Protein AF-V3YXV6-F1 (afdb_monomer_lite)

Structure (mmCIF, N/CA/C/O backbone):
data_AF-V3YXV6-F1
#
_entry.id   AF-V3YXV6-F1
#
loop_
_atom_site.group_PDB
_atom_site.id
_atom_site.type_symbol
_atom_site.label_atom_id
_atom_site.label_alt_id
_atom_site.label_comp_id
_atom_site.label_asym_id
_atom_site.label_entity_id
_atom_site.label_seq_id
_atom_site.pdbx_PDB_ins_code
_atom_site.Cartn_x
_atom_site.Cartn_y
_atom_site.Cartn_z
_atom_site.occupancy
_atom_site.B_iso_or_equiv
_atom_site.auth_seq_id
_atom_site.auth_comp_id
_atom_site.auth_asym_id
_atom_site.auth_atom_id
_atom_site.pdbx_PDB_model_num
ATOM 1 N N . MET A 1 1 ? -21.033 51.326 -31.086 1.00 49.34 1 MET A N 1
ATOM 2 C CA . MET A 1 1 ? -19.831 51.562 -30.255 1.00 49.34 1 MET A CA 1
ATOM 3 C C . MET A 1 1 ? -20.104 51.016 -28.863 1.00 49.34 1 MET A C 1
ATOM 5 O O . MET A 1 1 ? -20.724 51.694 -28.056 1.00 49.34 1 MET A O 1
ATOM 9 N N . VAL A 1 2 ? -19.754 49.753 -28.616 1.00 46.66 2 VAL A N 1
ATOM 10 C CA . VAL A 1 2 ? -19.940 49.133 -27.296 1.00 46.66 2 VAL A CA 1
ATOM 11 C C . VAL A 1 2 ? -18.796 49.616 -26.408 1.00 46.66 2 VAL A C 1
ATOM 13 O O . VAL A 1 2 ? -17.631 49.522 -26.788 1.00 46.66 2 VAL A O 1
ATOM 16 N N . SER A 1 3 ? -19.141 50.235 -25.281 1.00 54.12 3 SER A N 1
ATOM 17 C CA . SER A 1 3 ? -18.202 50.916 -24.390 1.00 54.12 3 SER A CA 1
ATOM 18 C C . SER A 1 3 ? -17.134 49.945 -23.871 1.00 54.12 3 SER A C 1
ATOM 20 O O . SER A 1 3 ? -17.463 48.957 -23.218 1.00 54.12 3 SER A O 1
ATOM 22 N N . SER A 1 4 ? -15.858 50.248 -24.144 1.00 61.12 4 SER A N 1
ATOM 23 C CA . SER A 1 4 ? -14.658 49.462 -23.779 1.00 61.12 4 SER A CA 1
ATOM 24 C C . SER A 1 4 ? -14.622 49.028 -22.300 1.00 61.12 4 SER A C 1
ATOM 26 O O . SER A 1 4 ? -14.098 47.970 -21.954 1.00 61.12 4 SER A O 1
ATOM 28 N N . LYS A 1 5 ? -15.287 49.790 -21.422 1.00 65.19 5 LYS A N 1
ATOM 29 C CA . LYS A 1 5 ? -15.426 49.486 -19.990 1.00 65.19 5 LYS A CA 1
ATOM 30 C C . LYS A 1 5 ? -16.242 48.215 -19.710 1.00 65.19 5 LYS A C 1
ATOM 32 O O . LYS A 1 5 ? -15.932 47.496 -18.769 1.00 65.19 5 LYS A O 1
ATOM 37 N N . ILE A 1 6 ? -17.253 47.917 -20.530 1.00 64.75 6 ILE A N 1
ATOM 38 C CA . ILE A 1 6 ? -18.133 46.749 -20.347 1.00 64.75 6 ILE A CA 1
ATOM 39 C C . ILE A 1 6 ? -17.383 45.465 -20.709 1.00 64.75 6 ILE A C 1
ATOM 41 O O . ILE A 1 6 ? -17.470 44.476 -19.987 1.00 64.75 6 ILE A O 1
ATOM 45 N N . LEU A 1 7 ? -16.591 45.502 -21.785 1.00 63.06 7 LEU A N 1
ATOM 46 C CA . LEU A 1 7 ? -15.796 44.357 -22.223 1.00 63.06 7 LEU A CA 1
ATOM 47 C C . LEU A 1 7 ? -14.748 43.974 -21.167 1.00 63.06 7 LEU A C 1
ATOM 49 O O . LEU A 1 7 ? -14.590 42.796 -20.861 1.00 63.06 7 LEU A O 1
ATOM 53 N N . PHE A 1 8 ? -14.102 44.969 -20.549 1.00 68.62 8 PHE A N 1
ATOM 54 C CA . PHE A 1 8 ? -13.144 44.743 -19.465 1.00 68.62 8 PHE A CA 1
ATOM 55 C C . PHE A 1 8 ? -13.788 44.082 -18.242 1.00 68.62 8 PHE A C 1
ATOM 57 O O . PHE A 1 8 ? -13.236 43.123 -17.708 1.00 68.62 8 PHE A O 1
ATOM 64 N N . CYS A 1 9 ? -14.971 44.545 -17.823 1.00 70.25 9 CYS A N 1
ATOM 65 C CA . CYS A 1 9 ? -15.688 43.950 -16.695 1.00 70.25 9 CYS A CA 1
ATOM 66 C C . CYS A 1 9 ? -16.093 42.496 -16.962 1.00 70.25 9 CYS A C 1
ATOM 68 O O . CYS A 1 9 ? -15.900 41.652 -16.093 1.00 70.25 9 CYS A O 1
ATOM 70 N N . VAL A 1 10 ? -16.611 42.187 -18.155 1.00 72.06 10 VAL A N 1
ATOM 71 C CA . VAL A 1 10 ? -17.025 40.816 -18.495 1.00 72.06 10 VAL A CA 1
ATOM 72 C C . VAL A 1 10 ? -15.824 39.870 -18.490 1.00 72.06 10 VAL A C 1
ATOM 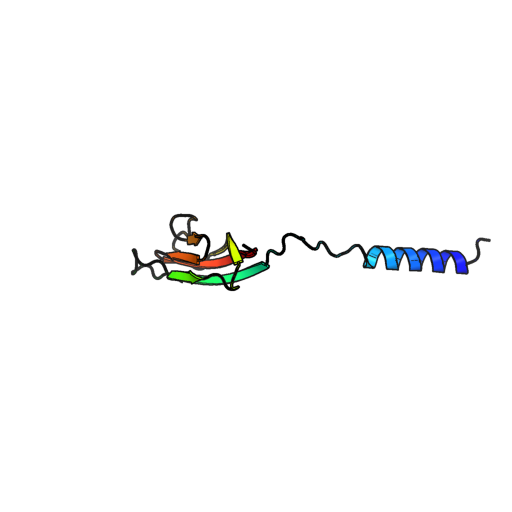74 O O . VAL A 1 10 ? -15.905 38.807 -17.883 1.00 72.06 10 VAL A O 1
ATOM 77 N N . VAL A 1 11 ? -14.692 40.288 -19.071 1.00 74.75 11 VAL A N 1
ATOM 78 C CA . VAL A 1 11 ? -13.455 39.489 -19.098 1.00 74.75 11 VAL A CA 1
ATOM 79 C C . VAL A 1 11 ? -12.923 39.232 -17.685 1.00 74.75 11 VAL A C 1
ATOM 81 O O . VAL A 1 11 ? -12.562 38.098 -17.361 1.00 74.75 11 VAL A O 1
ATOM 84 N N . LEU A 1 12 ? -12.930 40.250 -16.818 1.00 69.75 12 LEU A N 1
ATOM 85 C CA . LEU A 1 12 ? -12.450 40.126 -15.439 1.00 69.75 12 LEU A CA 1
ATOM 86 C C . LEU A 1 12 ? -13.337 39.190 -14.603 1.00 69.75 12 LEU A C 1
ATOM 88 O O . LEU A 1 12 ? -12.823 38.373 -13.843 1.00 69.75 12 LEU A O 1
ATOM 92 N N . VAL A 1 13 ? -14.660 39.264 -14.786 1.00 70.75 13 VAL A N 1
ATOM 93 C CA . VAL A 1 13 ? -15.619 38.370 -14.120 1.00 70.75 13 VAL A CA 1
ATOM 94 C C . VAL A 1 13 ? -15.456 36.933 -14.616 1.00 70.75 13 VAL A C 1
ATOM 96 O O . VAL A 1 13 ? -15.419 36.017 -13.799 1.00 70.75 13 VAL A O 1
ATOM 99 N N . THR A 1 14 ? -15.274 36.714 -15.922 1.00 66.44 14 THR A N 1
ATOM 100 C CA . THR A 1 14 ? -15.020 35.361 -16.445 1.00 66.44 14 THR A CA 1
ATOM 101 C C . THR A 1 14 ? -13.694 34.778 -15.956 1.00 66.44 14 THR A C 1
ATOM 103 O O . THR A 1 14 ? -13.651 33.601 -15.616 1.00 66.44 14 THR A O 1
ATOM 106 N N . LEU A 1 15 ? -12.634 35.586 -15.837 1.00 64.50 15 LEU A N 1
ATOM 107 C CA . LEU A 1 15 ? -11.349 35.149 -15.274 1.00 64.50 15 LEU A CA 1
ATOM 108 C C . LEU A 1 15 ? -11.469 34.764 -13.795 1.00 64.50 15 LEU A C 1
ATOM 110 O O . LEU A 1 15 ? -10.916 33.747 -13.384 1.00 64.50 15 LEU A O 1
ATOM 114 N N . LEU A 1 16 ? -12.225 35.533 -13.007 1.00 61.03 16 LEU A N 1
ATOM 115 C CA . LEU A 1 16 ? -12.483 35.218 -11.599 1.00 61.03 16 LEU A CA 1
ATOM 116 C C . LEU A 1 16 ? -13.272 33.912 -11.441 1.00 61.03 16 LEU A C 1
ATOM 118 O O . LEU A 1 16 ? -12.909 33.080 -10.613 1.00 61.03 16 LEU A O 1
ATOM 122 N N . VAL A 1 17 ? -14.300 33.693 -12.266 1.00 62.94 17 VAL A N 1
ATOM 123 C CA . VAL A 1 17 ? -15.093 32.453 -12.233 1.00 62.94 17 VAL A CA 1
ATOM 124 C C . VAL A 1 17 ? -14.252 31.237 -12.642 1.00 62.94 17 VAL A C 1
ATOM 126 O O . VAL A 1 17 ? -14.341 30.200 -11.992 1.00 62.94 17 VAL A O 1
ATOM 129 N N . VAL A 1 18 ? -13.385 31.358 -13.654 1.00 65.38 18 VAL A N 1
ATOM 130 C CA . VAL A 1 18 ? -12.498 30.258 -14.082 1.00 65.38 18 VAL A CA 1
ATOM 131 C C . VAL A 1 18 ? -11.439 29.927 -13.020 1.00 65.38 18 VAL A C 1
ATOM 133 O O . VAL A 1 18 ? -11.153 28.752 -12.807 1.00 65.38 18 VAL A O 1
ATOM 136 N N . CYS A 1 19 ? -10.905 30.920 -12.299 1.00 60.25 19 CYS A N 1
ATOM 137 C CA . CYS A 1 19 ? -9.968 30.673 -11.194 1.00 60.25 19 CYS A CA 1
ATOM 138 C C . CYS A 1 19 ? -10.616 29.957 -9.996 1.00 60.25 19 CYS A C 1
ATOM 140 O O . CYS A 1 19 ? -9.940 29.189 -9.315 1.00 60.25 19 CYS A O 1
ATOM 142 N N . CYS A 1 20 ? -11.905 30.188 -9.726 1.00 56.53 20 CYS A N 1
ATOM 143 C CA . CYS A 1 20 ? -12.590 29.588 -8.576 1.00 56.53 20 CYS A CA 1
ATOM 144 C C . CYS A 1 20 ? -13.101 28.157 -8.813 1.00 56.53 20 CYS A C 1
ATOM 146 O O . CYS A 1 20 ? -13.421 27.474 -7.846 1.00 56.53 20 CYS A O 1
ATOM 148 N N . LEU A 1 21 ? -13.179 27.682 -10.060 1.00 59.06 21 LEU A N 1
ATOM 149 C CA . LEU A 1 21 ? -13.730 26.356 -10.389 1.00 59.06 21 LEU A CA 1
ATOM 150 C C . LEU A 1 21 ? -12.685 25.220 -10.383 1.00 59.06 21 LEU A C 1
ATOM 152 O O . LEU A 1 21 ? -12.986 24.104 -10.793 1.00 59.06 21 LEU A O 1
ATOM 156 N N . GLY A 1 22 ? -11.454 25.490 -9.939 1.00 54.34 22 GLY A N 1
ATOM 157 C CA . GLY A 1 22 ? -10.302 24.602 -10.126 1.00 54.34 22 GLY A CA 1
ATOM 158 C C . GLY A 1 22 ? -9.843 23.790 -8.911 1.00 54.34 22 GLY A C 1
ATOM 159 O O . GLY A 1 22 ? -8.650 23.511 -8.821 1.00 54.34 22 GLY A O 1
ATOM 160 N N . GLN A 1 23 ? -10.716 23.425 -7.967 1.00 48.84 23 GLN A N 1
ATOM 161 C CA . GLN A 1 23 ? -10.357 22.475 -6.903 1.00 48.84 23 GLN A CA 1
ATOM 162 C C . GLN A 1 23 ? -11.341 21.306 -6.876 1.00 48.84 23 GLN A C 1
ATOM 164 O O . GLN A 1 23 ? -12.410 21.390 -6.280 1.00 48.84 23 GLN A O 1
ATOM 169 N N . GLU A 1 24 ? -10.951 20.196 -7.502 1.00 47.34 24 GLU A N 1
ATOM 170 C CA . GLU A 1 24 ? -11.551 18.884 -7.256 1.00 47.34 24 GLU A CA 1
ATOM 171 C C . GLU A 1 24 ? -11.119 18.420 -5.859 1.00 47.34 24 GLU A C 1
ATOM 173 O O . GLU A 1 24 ? -10.135 17.697 -5.679 1.00 47.34 24 GLU A O 1
ATOM 178 N N . VAL A 1 25 ? -11.814 18.915 -4.837 1.00 54.59 25 VAL A N 1
ATOM 179 C CA . VAL A 1 25 ? -11.716 18.360 -3.491 1.00 54.59 25 VAL A CA 1
ATOM 180 C C . VAL A 1 25 ? -12.462 17.028 -3.549 1.00 54.59 25 VAL A C 1
ATOM 182 O O . VAL A 1 25 ? -13.679 16.996 -3.675 1.00 54.59 25 VAL A O 1
ATOM 185 N N . ASN A 1 26 ? -11.735 15.909 -3.557 1.00 56.44 26 ASN A N 1
ATOM 186 C CA . ASN A 1 26 ? -12.357 14.614 -3.283 1.00 56.44 26 ASN A CA 1
ATOM 187 C C . ASN A 1 26 ? -12.771 14.634 -1.802 1.00 56.44 26 ASN A C 1
ATOM 189 O O . ASN A 1 26 ? -11.940 14.401 -0.924 1.00 56.44 26 ASN A O 1
ATOM 193 N N . ASP A 1 27 ? -14.033 14.974 -1.537 1.00 64.00 27 ASP A N 1
ATOM 194 C CA . ASP A 1 27 ? -14.653 15.175 -0.214 1.00 64.00 27 ASP A CA 1
ATOM 195 C C . ASP A 1 27 ? -14.874 13.874 0.594 1.00 64.00 27 ASP A C 1
ATOM 197 O O . ASP A 1 27 ? -15.723 13.810 1.478 1.00 64.00 27 ASP A O 1
ATOM 201 N N . ASP A 1 28 ? -14.087 12.824 0.351 1.00 76.31 28 ASP A N 1
ATOM 202 C CA . ASP A 1 28 ? -14.192 11.562 1.101 1.00 76.31 28 ASP A CA 1
ATOM 203 C C . ASP A 1 28 ? -13.353 11.575 2.397 1.00 76.31 28 ASP A C 1
ATOM 205 O O . ASP A 1 28 ? -13.292 10.586 3.127 1.00 76.31 28 ASP A O 1
ATOM 209 N N . GLY A 1 29 ? -12.624 12.667 2.672 1.00 88.50 29 GLY A N 1
ATOM 210 C CA . GLY A 1 29 ? -11.700 12.773 3.812 1.00 88.50 29 GLY A CA 1
ATOM 211 C C . GLY A 1 29 ? -10.481 11.844 3.724 1.00 88.50 29 GLY A C 1
ATOM 212 O O . GLY A 1 29 ? -9.665 11.790 4.644 1.00 88.50 29 GLY A O 1
ATOM 213 N N . CYS A 1 30 ? -10.335 11.113 2.618 1.00 94.00 30 CYS A N 1
ATOM 214 C CA . CYS A 1 30 ? -9.253 10.166 2.413 1.00 94.00 30 CYS A CA 1
ATOM 215 C C . CYS A 1 30 ? -7.936 10.868 2.064 1.00 94.00 30 CYS A C 1
ATOM 217 O O . CYS A 1 30 ? -7.861 11.726 1.183 1.00 94.00 30 CYS A O 1
ATOM 219 N N . ILE A 1 31 ? -6.856 10.423 2.696 1.00 94.62 31 ILE A N 1
ATOM 220 C CA . ILE A 1 31 ? -5.498 10.904 2.471 1.00 94.62 31 ILE A CA 1
ATOM 221 C C . ILE A 1 31 ? -4.741 9.866 1.644 1.00 94.62 31 ILE A C 1
ATOM 223 O O . ILE A 1 31 ? -4.715 8.678 1.969 1.00 94.62 31 ILE A O 1
ATOM 227 N N . LYS A 1 32 ? -4.070 10.326 0.584 1.00 96.25 32 LYS A N 1
ATOM 228 C CA . LYS A 1 32 ? -3.167 9.504 -0.229 1.00 96.25 32 LYS A CA 1
ATOM 229 C C . LYS A 1 32 ? -1.724 9.901 0.035 1.00 96.25 32 LYS A C 1
ATOM 231 O O . LYS A 1 32 ? -1.390 11.083 0.006 1.00 96.25 32 LYS A O 1
ATOM 236 N N . TYR A 1 33 ? -0.851 8.925 0.253 1.00 96.44 33 TYR A N 1
ATOM 237 C CA . TYR A 1 33 ? 0.584 9.175 0.385 1.00 96.44 33 TYR A CA 1
ATOM 238 C C . TYR A 1 33 ? 1.414 8.066 -0.243 1.00 96.44 33 TYR A C 1
ATOM 240 O O . TYR A 1 33 ? 0.956 6.942 -0.426 1.00 96.44 33 TYR A O 1
ATOM 248 N N . THR A 1 34 ? 2.663 8.398 -0.548 1.00 97.81 34 THR A N 1
ATOM 249 C CA . THR A 1 34 ? 3.618 7.474 -1.151 1.00 97.81 34 THR A CA 1
ATOM 250 C C . THR A 1 34 ? 4.680 7.074 -0.136 1.00 97.81 34 THR A C 1
ATOM 252 O O . THR A 1 34 ? 5.157 7.912 0.632 1.00 97.81 34 THR A O 1
ATOM 255 N N . LYS A 1 35 ? 5.059 5.794 -0.117 1.00 97.69 35 LYS A N 1
ATOM 256 C CA . LYS A 1 35 ? 6.085 5.263 0.781 1.00 97.69 35 LYS A CA 1
ATOM 257 C C . LYS A 1 35 ? 6.872 4.134 0.130 1.00 97.69 35 LYS A C 1
ATOM 259 O O . LYS A 1 35 ? 6.300 3.197 -0.425 1.00 97.69 35 LYS A O 1
ATOM 264 N N . ASP A 1 36 ? 8.191 4.201 0.265 1.00 97.81 36 ASP A N 1
ATOM 265 C CA . ASP A 1 36 ? 9.076 3.112 -0.131 1.00 97.81 36 ASP A CA 1
ATOM 266 C C . ASP A 1 36 ? 9.081 2.014 0.930 1.00 97.81 36 ASP A C 1
ATOM 268 O O . ASP A 1 36 ? 9.161 2.274 2.136 1.00 97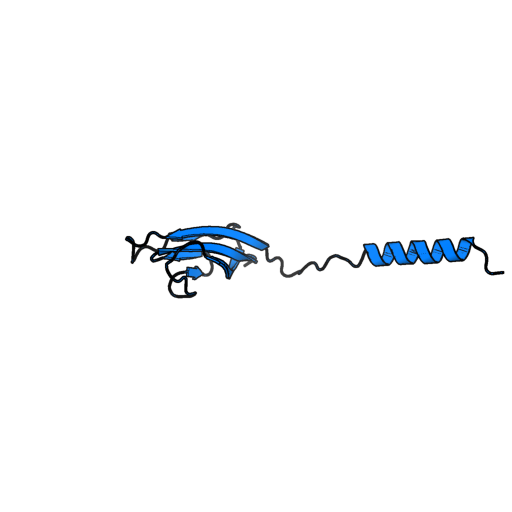.81 36 ASP A O 1
ATOM 272 N N . ALA A 1 37 ? 9.024 0.763 0.481 1.00 96.75 37 ALA A N 1
ATOM 273 C CA . ALA A 1 37 ? 9.125 -0.387 1.362 1.00 96.75 37 ALA A CA 1
ATOM 274 C C . ALA A 1 37 ? 9.850 -1.548 0.686 1.00 96.75 37 ALA A C 1
ATOM 276 O O . ALA A 1 37 ? 9.799 -1.738 -0.530 1.00 96.75 37 ALA A O 1
ATOM 277 N N . ARG A 1 38 ? 10.540 -2.345 1.508 1.00 95.50 38 ARG A N 1
ATOM 278 C CA . ARG A 1 38 ? 11.272 -3.528 1.056 1.00 95.50 38 ARG A CA 1
ATOM 279 C C . ARG A 1 38 ? 11.213 -4.660 2.072 1.00 95.50 38 ARG A C 1
ATOM 281 O O . ARG A 1 38 ? 11.360 -4.436 3.273 1.00 95.50 38 ARG A O 1
ATOM 288 N N . ALA A 1 39 ? 11.099 -5.886 1.577 1.00 92.44 39 ALA A N 1
ATOM 289 C CA . ALA A 1 39 ? 11.304 -7.107 2.342 1.00 92.44 39 ALA A CA 1
ATOM 290 C C . ALA A 1 39 ? 12.436 -7.926 1.717 1.00 92.44 39 ALA A C 1
ATOM 292 O O . ALA A 1 39 ? 12.421 -8.210 0.524 1.00 92.44 39 ALA A O 1
ATOM 293 N N . GLY A 1 40 ? 13.422 -8.331 2.520 1.00 85.06 40 GLY A N 1
ATOM 294 C CA . GLY A 1 40 ? 14.537 -9.151 2.038 1.00 85.06 40 GLY A CA 1
ATOM 295 C C . GLY A 1 40 ? 14.087 -10.544 1.579 1.00 85.06 40 GLY A C 1
ATOM 296 O O . GLY A 1 40 ? 13.195 -11.143 2.179 1.00 85.06 40 GLY A O 1
ATOM 297 N N . TYR A 1 41 ? 14.731 -11.084 0.541 1.00 76.81 41 TYR A N 1
ATOM 298 C CA . TYR A 1 41 ? 14.389 -12.394 -0.032 1.00 76.81 41 TYR A CA 1
ATOM 299 C C . TYR A 1 41 ? 14.605 -13.562 0.947 1.00 76.81 41 TYR A C 1
ATOM 301 O O . TYR A 1 41 ? 13.768 -14.459 1.038 1.00 76.81 41 TYR A O 1
ATOM 309 N N . SER A 1 42 ? 15.678 -13.520 1.744 1.00 73.38 42 SER A N 1
ATOM 310 C CA . SER A 1 42 ? 16.017 -14.575 2.715 1.00 73.38 42 SER A CA 1
ATOM 311 C C . SER A 1 42 ? 15.046 -14.676 3.897 1.00 73.38 42 SER A C 1
ATOM 313 O O . SER A 1 42 ? 15.106 -15.637 4.654 1.00 73.38 42 SER A O 1
ATOM 315 N N . ARG A 1 43 ? 14.130 -13.712 4.064 1.00 67.69 43 ARG A N 1
ATOM 316 C CA . ARG A 1 43 ? 13.096 -13.720 5.110 1.00 67.69 43 ARG A CA 1
ATOM 317 C C . ARG A 1 43 ? 11.736 -14.110 4.522 1.00 67.69 43 ARG A C 1
ATOM 319 O O . ARG A 1 43 ? 10.794 -13.325 4.593 1.00 67.69 43 ARG A O 1
ATOM 326 N N . ARG A 1 44 ? 11.645 -15.294 3.901 1.00 60.16 44 ARG A N 1
ATOM 327 C CA . ARG A 1 44 ? 10.469 -15.711 3.105 1.00 60.16 44 ARG A CA 1
ATOM 328 C C . ARG A 1 44 ? 9.138 -15.609 3.854 1.00 60.16 44 ARG A C 1
ATOM 330 O O . ARG A 1 44 ? 8.159 -15.211 3.233 1.00 60.16 44 ARG A O 1
ATOM 337 N N . ASP A 1 45 ? 9.132 -15.870 5.160 1.00 68.75 45 ASP A N 1
ATOM 338 C CA . ASP A 1 45 ? 7.898 -15.893 5.959 1.00 68.75 45 ASP A CA 1
ATOM 339 C C . ASP A 1 45 ? 7.658 -14.599 6.748 1.00 68.75 45 ASP A C 1
ATOM 341 O O . ASP A 1 45 ? 6.596 -14.405 7.343 1.00 68.75 45 ASP A O 1
ATOM 345 N N . LYS A 1 46 ? 8.619 -13.663 6.740 1.00 81.69 46 LYS A N 1
ATOM 346 C CA . LYS A 1 46 ? 8.495 -12.418 7.503 1.00 81.69 46 LYS A CA 1
ATOM 347 C C . LYS A 1 46 ? 7.908 -11.314 6.633 1.00 81.69 46 LYS A C 1
ATOM 349 O O . LYS A 1 46 ? 8.580 -10.752 5.769 1.00 81.69 46 LYS A O 1
ATOM 354 N N . LYS A 1 47 ? 6.658 -10.962 6.923 1.00 91.94 47 LYS A N 1
ATOM 355 C CA . LYS A 1 47 ? 6.028 -9.734 6.432 1.00 91.94 47 LYS A CA 1
ATOM 356 C C . LYS A 1 47 ? 6.589 -8.541 7.208 1.00 91.94 47 LYS A C 1
ATOM 358 O O . LYS A 1 47 ? 6.581 -8.549 8.439 1.00 91.94 47 LYS A O 1
ATOM 363 N N . VAL A 1 48 ? 7.066 -7.523 6.501 1.00 94.31 48 VAL A N 1
ATOM 364 C CA . VAL A 1 48 ? 7.320 -6.204 7.091 1.00 94.31 48 VAL A CA 1
ATOM 365 C C . VAL A 1 48 ? 5.974 -5.500 7.130 1.00 94.31 48 VAL A C 1
ATOM 367 O O . VAL A 1 48 ? 5.455 -5.147 6.076 1.00 94.31 48 VAL A O 1
ATOM 370 N N . ARG A 1 49 ? 5.388 -5.382 8.324 1.00 95.75 49 ARG A N 1
ATOM 371 C CA . ARG A 1 49 ? 4.128 -4.663 8.538 1.00 95.75 49 ARG A CA 1
ATOM 372 C C . ARG A 1 49 ? 4.412 -3.196 8.825 1.00 95.75 49 ARG A C 1
ATOM 374 O O . ARG A 1 49 ? 5.372 -2.884 9.528 1.00 95.75 49 ARG A O 1
ATOM 381 N N . ILE A 1 50 ? 3.592 -2.330 8.255 1.00 96.44 50 ILE A N 1
ATOM 382 C CA . ILE A 1 50 ? 3.679 -0.882 8.361 1.00 96.44 50 ILE A CA 1
ATOM 383 C C . ILE A 1 50 ? 2.273 -0.409 8.748 1.00 96.44 50 ILE A C 1
ATOM 385 O O . ILE A 1 50 ? 1.350 -0.636 7.964 1.00 96.44 50 ILE A O 1
ATOM 389 N N . PRO A 1 51 ? 2.094 0.191 9.935 1.00 96.81 51 PRO A N 1
ATOM 390 C CA . PRO A 1 51 ? 0.784 0.651 10.373 1.00 96.81 51 PRO A CA 1
ATOM 391 C C . PRO A 1 51 ? 0.317 1.848 9.542 1.00 96.81 51 PRO A C 1
ATOM 393 O O . PRO A 1 51 ? 1.126 2.508 8.874 1.00 96.81 51 PRO A O 1
ATOM 396 N N . ALA A 1 52 ? -0.982 2.125 9.619 1.00 95.88 52 ALA A N 1
ATOM 397 C CA . ALA A 1 52 ? -1.571 3.364 9.145 1.00 95.88 52 ALA A CA 1
ATOM 398 C C . ALA A 1 52 ? -0.835 4.564 9.756 1.00 95.88 52 ALA A C 1
ATOM 400 O O . ALA A 1 52 ? -0.364 4.523 10.897 1.00 95.88 52 ALA A O 1
ATOM 401 N N . ARG A 1 53 ? -0.695 5.628 8.969 1.00 96.25 53 ARG A N 1
ATOM 402 C CA . ARG A 1 53 ? 0.006 6.841 9.382 1.00 96.25 53 ARG A CA 1
ATOM 403 C C . ARG A 1 53 ? -0.837 7.670 10.345 1.00 96.25 53 ARG A C 1
ATOM 405 O O . ARG A 1 53 ? -0.266 8.312 11.223 1.00 96.25 53 ARG A O 1
ATOM 412 N N . ASN A 1 54 ? -2.152 7.679 10.146 1.00 93.81 54 ASN A N 1
ATOM 413 C CA . ASN A 1 54 ? -3.081 8.497 10.911 1.00 93.81 54 ASN A CA 1
ATOM 414 C C . ASN A 1 54 ? -3.892 7.629 11.883 1.00 93.81 54 ASN A C 1
ATOM 416 O O . ASN A 1 54 ? -4.445 6.596 11.504 1.00 93.81 54 ASN A O 1
ATOM 420 N N . GLU A 1 55 ? -3.969 8.054 13.143 1.00 93.94 55 GLU A N 1
ATOM 421 C CA . GLU A 1 55 ? -4.832 7.412 14.136 1.00 93.94 55 GLU A CA 1
ATOM 422 C C . GLU A 1 55 ? -6.307 7.619 13.772 1.00 93.94 55 GLU A C 1
ATOM 424 O O . GLU A 1 55 ? -6.699 8.701 13.342 1.00 93.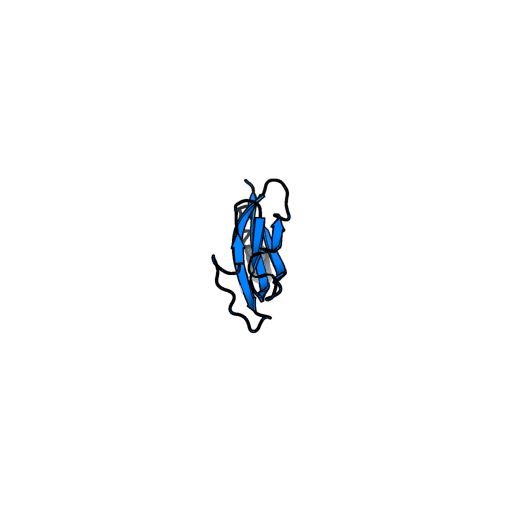94 55 GLU A O 1
ATOM 429 N N . GLY A 1 56 ? -7.131 6.580 13.936 1.00 94.00 56 GLY A N 1
ATOM 430 C CA . GLY A 1 56 ? -8.551 6.633 13.568 1.00 94.00 56 GLY A CA 1
ATOM 431 C C . GLY A 1 56 ? -8.828 6.522 12.065 1.00 94.00 56 GLY A C 1
ATOM 432 O O . GLY A 1 56 ? -9.957 6.755 11.650 1.00 94.00 56 GLY A O 1
ATOM 433 N N . TYR A 1 57 ? -7.825 6.167 11.258 1.00 95.94 57 TYR A N 1
ATOM 434 C CA . TYR A 1 57 ? -7.978 5.908 9.828 1.00 95.94 57 TYR A CA 1
ATOM 435 C C . TYR A 1 57 ? -7.796 4.415 9.534 1.00 95.94 57 TYR A C 1
ATOM 437 O O . TYR A 1 57 ? -7.024 3.718 10.199 1.00 95.94 57 TYR A O 1
ATOM 445 N N . GLU A 1 58 ? -8.480 3.926 8.505 1.00 96.75 58 GLU A N 1
ATOM 446 C CA . GLU A 1 58 ? -8.212 2.630 7.896 1.00 96.75 58 GLU A CA 1
ATOM 447 C C . GLU A 1 58 ? -7.526 2.759 6.542 1.00 96.75 58 GLU A C 1
ATOM 449 O O . GLU A 1 58 ? -7.764 3.686 5.772 1.00 96.75 58 GLU A O 1
ATOM 454 N N . ILE A 1 59 ? -6.692 1.774 6.225 1.00 97.56 59 ILE A N 1
ATOM 455 C CA . ILE A 1 59 ? -6.080 1.641 4.911 1.00 97.56 59 ILE A CA 1
ATOM 456 C C . ILE A 1 59 ? -7.113 1.023 3.972 1.00 97.56 59 ILE A C 1
ATOM 458 O O . ILE A 1 59 ? -7.426 -0.170 4.061 1.00 97.56 59 ILE A O 1
ATOM 462 N N . THR A 1 60 ? -7.617 1.825 3.041 1.00 97.06 60 THR A N 1
ATOM 463 C CA . THR A 1 60 ? -8.645 1.434 2.068 1.00 97.06 60 THR A CA 1
ATOM 464 C C . THR A 1 60 ? -8.054 0.965 0.749 1.00 97.06 60 THR A C 1
ATOM 466 O O . THR A 1 60 ? -8.664 0.137 0.068 1.00 97.06 60 THR A O 1
ATOM 469 N N . ASP A 1 61 ? -6.838 1.394 0.409 1.00 97.31 61 ASP A N 1
ATOM 470 C CA . ASP A 1 61 ? -6.161 0.920 -0.793 1.00 97.31 61 ASP A CA 1
ATOM 471 C C . ASP A 1 61 ? -4.633 0.926 -0.681 1.00 97.31 61 ASP A C 1
ATOM 473 O O . ASP A 1 61 ? -4.038 1.679 0.094 1.00 97.31 61 ASP A O 1
ATOM 477 N N . ILE A 1 62 ? -4.005 0.055 -1.472 1.00 97.81 62 ILE A N 1
ATOM 478 C CA . ILE A 1 62 ? -2.562 0.022 -1.682 1.00 97.81 62 ILE A CA 1
ATOM 479 C C . ILE A 1 62 ? -2.251 -0.321 -3.138 1.00 97.81 62 ILE A C 1
ATOM 481 O O . ILE A 1 62 ? -2.539 -1.419 -3.616 1.00 97.81 62 ILE A O 1
ATOM 485 N N . LEU A 1 63 ? -1.560 0.596 -3.808 1.00 97.56 63 LEU A N 1
ATOM 486 C CA . LEU A 1 63 ? -1.105 0.450 -5.182 1.00 97.56 63 LEU A CA 1
ATOM 487 C C . LEU A 1 63 ? 0.420 0.521 -5.229 1.00 97.56 63 LEU A C 1
ATOM 489 O O . LEU A 1 63 ? 1.027 1.424 -4.666 1.00 97.56 63 LEU A O 1
ATOM 493 N N . MET A 1 64 ? 1.066 -0.407 -5.929 1.00 97.75 64 MET A N 1
ATOM 494 C CA . MET A 1 64 ? 2.498 -0.287 -6.200 1.00 97.75 64 MET A CA 1
ATOM 495 C C . MET A 1 64 ? 2.704 0.587 -7.439 1.00 97.75 64 MET A C 1
ATOM 497 O O . MET A 1 64 ? 2.325 0.190 -8.539 1.00 97.75 64 MET A O 1
ATOM 501 N N . THR A 1 65 ? 3.319 1.755 -7.267 1.00 98.06 65 THR A N 1
ATOM 502 C CA . THR A 1 65 ? 3.546 2.723 -8.352 1.00 98.06 65 THR A CA 1
ATOM 503 C C . THR A 1 65 ? 4.885 2.514 -9.052 1.00 98.06 65 THR A C 1
ATOM 505 O O . THR A 1 65 ? 4.999 2.770 -10.247 1.00 98.06 65 THR A O 1
ATOM 508 N N . ALA A 1 66 ? 5.892 1.996 -8.342 1.00 97.94 66 ALA A N 1
ATOM 509 C CA . ALA A 1 66 ? 7.179 1.632 -8.927 1.00 97.94 66 ALA A CA 1
ATOM 510 C C . ALA A 1 66 ? 7.758 0.385 -8.253 1.00 97.94 66 ALA A C 1
ATOM 512 O O . ALA A 1 66 ? 7.738 0.256 -7.031 1.00 97.94 66 ALA A O 1
ATOM 513 N N . ARG A 1 67 ? 8.314 -0.537 -9.044 1.00 97.38 67 ARG A N 1
ATOM 514 C CA . ARG A 1 67 ? 9.018 -1.724 -8.538 1.00 97.38 67 ARG A CA 1
ATOM 515 C C . ARG A 1 67 ? 10.524 -1.489 -8.597 1.00 97.38 67 ARG A C 1
ATOM 517 O O . ARG A 1 67 ? 11.042 -1.166 -9.661 1.00 97.38 67 ARG A O 1
ATOM 524 N N . THR A 1 68 ? 11.224 -1.725 -7.490 1.00 97.25 68 THR A N 1
ATOM 525 C CA . THR A 1 68 ? 12.690 -1.586 -7.401 1.00 97.25 68 THR A CA 1
ATOM 526 C C . THR A 1 68 ? 13.414 -2.923 -7.226 1.00 97.25 68 THR A C 1
ATOM 528 O O . THR A 1 68 ? 14.620 -3.002 -7.443 1.00 97.25 68 THR A O 1
ATOM 531 N N . SER A 1 69 ? 12.705 -4.004 -6.882 1.00 94.56 69 SER A N 1
ATOM 532 C CA . SER A 1 69 ? 13.261 -5.363 -6.851 1.00 94.56 69 SER A CA 1
ATOM 533 C C . SER A 1 69 ? 13.177 -6.081 -8.203 1.00 94.56 69 SER A C 1
ATOM 535 O O . SER A 1 69 ? 12.203 -5.936 -8.941 1.00 94.56 69 SER A O 1
ATOM 537 N N . PHE A 1 70 ? 14.131 -6.984 -8.463 1.00 92.81 70 PHE A N 1
ATOM 538 C CA . PHE A 1 70 ? 14.015 -7.995 -9.528 1.00 92.81 70 PHE A CA 1
ATOM 539 C C . PHE A 1 70 ? 12.939 -9.050 -9.230 1.00 92.81 70 PHE A C 1
ATOM 541 O O . PHE A 1 70 ? 12.401 -9.672 -10.141 1.00 92.81 70 PHE A O 1
ATOM 548 N N . TYR A 1 71 ? 12.609 -9.252 -7.950 1.00 92.81 71 TYR A N 1
ATOM 549 C CA . TYR A 1 71 ? 11.542 -10.156 -7.540 1.00 92.81 71 TYR A CA 1
ATOM 550 C C . TYR A 1 71 ? 10.167 -9.572 -7.880 1.00 92.81 71 TYR A C 1
ATOM 552 O O . TYR A 1 71 ? 9.925 -8.376 -7.694 1.00 92.81 71 TYR A O 1
ATOM 560 N N . GLN A 1 72 ? 9.251 -10.419 -8.348 1.00 93.06 72 GLN A N 1
ATOM 561 C CA . GLN A 1 72 ? 7.897 -9.999 -8.690 1.00 93.06 72 GLN A CA 1
ATOM 562 C C . GLN A 1 72 ? 7.095 -9.655 -7.427 1.00 93.06 72 GLN A C 1
ATOM 564 O O . GLN A 1 72 ? 6.931 -10.475 -6.527 1.00 93.06 72 GLN A O 1
ATOM 569 N N . CYS A 1 73 ? 6.552 -8.442 -7.385 1.00 95.19 73 CYS A N 1
ATOM 570 C CA . CYS A 1 73 ? 5.612 -8.008 -6.361 1.00 95.19 73 CYS A CA 1
ATOM 571 C C . CYS A 1 73 ? 4.181 -8.236 -6.856 1.00 95.19 73 CYS A C 1
ATOM 573 O O . CYS A 1 73 ? 3.743 -7.568 -7.789 1.00 95.19 73 CYS A O 1
ATO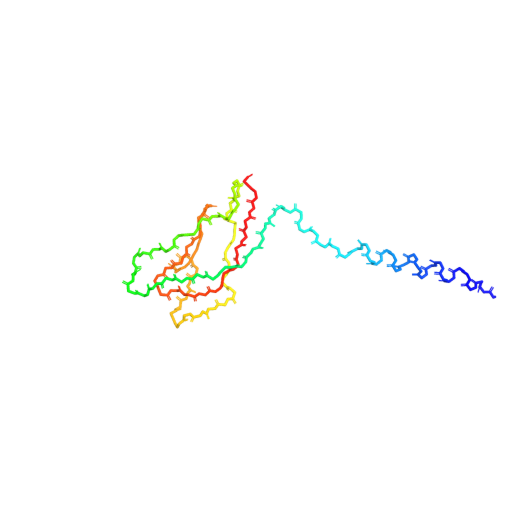M 575 N N . VAL A 1 74 ? 3.458 -9.173 -6.239 1.00 95.56 74 VAL A N 1
ATOM 576 C CA . VAL A 1 74 ? 2.045 -9.448 -6.544 1.00 95.56 74 VAL A CA 1
ATOM 577 C C . VAL A 1 74 ? 1.179 -9.070 -5.342 1.00 95.56 74 VAL A C 1
ATOM 579 O O . VAL A 1 74 ? 1.466 -9.503 -4.220 1.00 95.56 74 VAL A O 1
ATOM 582 N N . GLN A 1 75 ? 0.120 -8.289 -5.569 1.00 96.25 75 GLN A N 1
ATOM 583 C CA . GLN A 1 75 ? -0.838 -7.905 -4.528 1.00 96.25 75 GLN A CA 1
ATOM 584 C C . GLN A 1 75 ? -1.518 -9.147 -3.932 1.00 96.25 75 GLN A C 1
ATOM 586 O O . GLN A 1 75 ? -1.768 -10.134 -4.622 1.00 96.25 75 GLN A O 1
ATOM 591 N N . GLY A 1 76 ? -1.739 -9.146 -2.620 1.00 94.56 76 GLY A N 1
ATOM 592 C CA . GLY A 1 76 ? -2.240 -10.288 -1.850 1.00 94.56 76 GLY A CA 1
ATOM 593 C C . GLY A 1 76 ? -1.182 -11.353 -1.525 1.00 94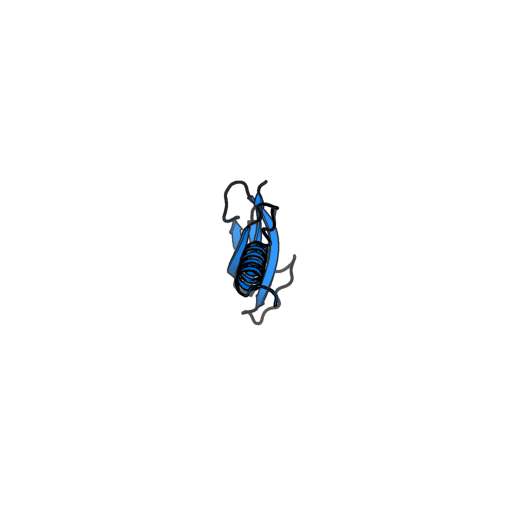.56 76 GLY A C 1
ATOM 594 O O . GLY A 1 76 ? -1.319 -12.055 -0.525 1.00 94.56 76 GLY A O 1
ATOM 595 N N . LYS A 1 77 ? -0.094 -11.455 -2.305 1.00 93.56 77 LYS A N 1
ATOM 596 C CA . LYS A 1 77 ? 1.002 -12.413 -2.057 1.00 93.56 77 LYS A CA 1
ATOM 597 C C . LYS A 1 77 ? 2.197 -11.754 -1.376 1.00 93.56 77 LYS A C 1
ATOM 599 O O . LYS A 1 77 ? 2.600 -12.148 -0.284 1.00 93.56 77 LYS A O 1
ATOM 604 N N . ASN A 1 78 ? 2.772 -10.759 -2.040 1.00 95.06 78 ASN A N 1
ATOM 605 C CA . ASN A 1 78 ? 4.019 -10.114 -1.640 1.00 95.06 78 ASN A CA 1
ATOM 606 C C . ASN A 1 78 ? 3.798 -8.761 -0.995 1.00 95.06 78 ASN A C 1
ATOM 608 O O . ASN A 1 78 ? 4.635 -8.323 -0.221 1.00 95.06 78 ASN A O 1
ATOM 612 N N . PHE A 1 79 ? 2.690 -8.109 -1.300 1.00 97.12 79 PHE A N 1
ATOM 613 C CA . PHE A 1 79 ? 2.266 -6.917 -0.596 1.00 97.12 79 PHE A CA 1
ATOM 614 C C . PHE A 1 79 ? 0.750 -6.910 -0.487 1.00 97.12 79 PHE A C 1
ATOM 616 O O . PHE A 1 79 ? 0.064 -7.644 -1.200 1.00 97.12 79 PHE A O 1
ATOM 623 N N . GLY A 1 80 ? 0.223 -6.108 0.420 1.00 97.06 80 GLY A N 1
ATOM 624 C CA . GLY A 1 80 ? -1.212 -5.979 0.613 1.00 97.06 80 GLY A CA 1
ATOM 625 C C . GLY A 1 80 ? -1.520 -5.184 1.864 1.00 97.06 80 GLY A C 1
ATOM 626 O O . GLY A 1 80 ? -0.615 -4.633 2.491 1.00 97.06 80 GLY A O 1
ATOM 627 N N . ARG A 1 81 ? -2.797 -5.155 2.231 1.00 97.69 81 ARG A N 1
ATOM 628 C CA . ARG A 1 81 ? -3.297 -4.409 3.382 1.00 97.69 81 ARG A CA 1
ATOM 629 C C . ARG A 1 81 ? -4.224 -5.247 4.253 1.00 97.69 81 ARG A C 1
ATOM 631 O O . ARG A 1 81 ? -4.855 -6.192 3.784 1.00 97.69 81 ARG A O 1
ATOM 638 N N . THR A 1 82 ? -4.268 -4.891 5.522 1.00 96.06 82 THR A N 1
ATOM 639 C CA . THR A 1 82 ? -5.364 -5.118 6.459 1.00 96.06 82 THR A CA 1
ATOM 640 C C . THR A 1 82 ? -6.072 -3.774 6.668 1.00 96.06 82 THR A C 1
ATOM 642 O O . THR A 1 82 ? -5.786 -2.801 5.972 1.00 96.06 82 THR A O 1
ATOM 645 N N . LYS A 1 83 ? -7.001 -3.710 7.623 1.00 96.12 83 LYS A N 1
ATOM 646 C CA . LYS A 1 83 ? -7.682 -2.464 7.985 1.00 96.12 83 LYS A CA 1
ATOM 647 C C . LYS A 1 83 ? -6.716 -1.400 8.526 1.00 96.12 83 LYS A C 1
ATOM 649 O O . LYS A 1 83 ? -6.853 -0.234 8.198 1.00 96.12 83 LYS A O 1
ATOM 654 N N . THR A 1 84 ? -5.724 -1.797 9.316 1.00 95.88 84 THR A N 1
ATOM 655 C CA . THR A 1 84 ? -4.847 -0.875 10.063 1.00 95.88 84 THR A CA 1
ATOM 656 C C . THR A 1 84 ? -3.391 -0.919 9.632 1.00 95.88 84 THR A C 1
ATOM 658 O O . THR A 1 84 ? -2.602 -0.091 10.067 1.00 95.88 84 THR A O 1
ATOM 661 N N . ASP A 1 85 ? -3.007 -1.892 8.812 1.00 96.94 85 ASP A N 1
ATOM 662 C CA . ASP A 1 85 ? -1.621 -2.110 8.424 1.00 96.94 85 ASP A CA 1
ATOM 663 C C . ASP A 1 85 ? -1.534 -2.471 6.952 1.00 96.94 85 ASP A C 1
ATOM 665 O O . ASP A 1 85 ? -2.414 -3.109 6.382 1.00 96.94 85 ASP A O 1
ATOM 669 N N . TRP A 1 86 ? -0.411 -2.154 6.336 1.00 97.44 86 TRP A N 1
ATOM 670 C CA . TRP A 1 86 ? -0.023 -2.737 5.067 1.00 97.44 86 TRP A CA 1
ATOM 671 C C . TRP A 1 86 ? 1.289 -3.483 5.215 1.00 97.44 86 TRP A C 1
ATOM 673 O O . TRP A 1 86 ? 1.987 -3.376 6.225 1.00 97.44 86 TRP A O 1
ATOM 683 N N . PHE A 1 87 ? 1.603 -4.334 4.248 1.00 96.69 87 PHE A N 1
ATOM 684 C CA . PHE A 1 87 ? 2.799 -5.151 4.328 1.00 96.69 87 PHE A CA 1
ATOM 685 C C . PHE A 1 87 ? 3.511 -5.298 2.998 1.00 96.69 87 PHE A C 1
ATOM 687 O O . PHE A 1 87 ? 2.890 -5.274 1.940 1.00 96.69 87 PHE A O 1
ATOM 694 N N . VAL A 1 88 ? 4.814 -5.562 3.094 1.00 96.62 88 VAL A N 1
ATOM 695 C CA . VAL A 1 88 ? 5.652 -6.099 2.016 1.00 96.62 88 VAL A CA 1
ATOM 696 C C . VAL A 1 88 ? 6.369 -7.365 2.492 1.00 96.62 88 VAL A C 1
ATOM 698 O O . VAL A 1 88 ? 6.682 -7.518 3.675 1.00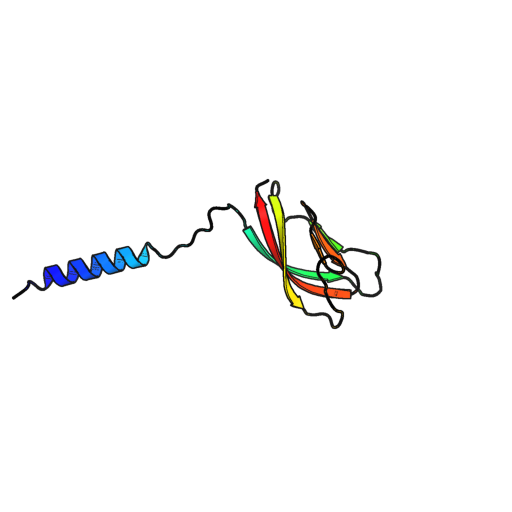 96.62 88 VAL A O 1
ATOM 701 N N . ALA A 1 89 ? 6.608 -8.309 1.590 1.00 94.88 89 ALA A N 1
ATOM 702 C CA . ALA A 1 89 ? 7.084 -9.651 1.903 1.00 94.88 89 ALA A CA 1
ATOM 703 C C . ALA A 1 89 ? 7.894 -10.268 0.755 1.00 94.88 89 ALA A C 1
ATOM 705 O O . ALA A 1 89 ? 7.744 -9.905 -0.414 1.00 94.88 89 ALA A O 1
ATOM 706 N N . LYS A 1 90 ? 8.719 -11.263 1.111 1.00 91.44 90 LYS A N 1
ATOM 707 C CA . LYS A 1 90 ? 9.383 -12.201 0.192 1.00 91.44 90 LYS A CA 1
ATOM 708 C C . LYS A 1 90 ? 10.070 -11.511 -0.995 1.00 91.44 90 LYS A C 1
ATOM 710 O O . LYS A 1 90 ? 9.675 -11.695 -2.137 1.00 91.44 90 LYS A O 1
ATOM 715 N N . GLY A 1 91 ? 11.093 -10.703 -0.726 1.00 92.50 91 GLY A N 1
ATOM 716 C CA . GLY A 1 91 ? 11.915 -10.085 -1.775 1.00 92.50 91 GLY A CA 1
ATOM 717 C C . GLY A 1 91 ? 11.286 -8.884 -2.484 1.00 92.50 91 GLY A C 1
ATOM 718 O O . GLY A 1 91 ? 11.964 -8.267 -3.301 1.00 92.50 91 GLY A O 1
ATOM 719 N N . CYS A 1 92 ? 10.027 -8.546 -2.195 1.00 95.44 92 CYS A N 1
ATOM 720 C CA . CYS A 1 92 ? 9.373 -7.404 -2.815 1.00 95.44 92 CYS A CA 1
ATOM 721 C C . CYS A 1 92 ? 9.946 -6.083 -2.295 1.00 95.44 92 CYS A C 1
ATOM 723 O O . CYS A 1 92 ? 10.028 -5.868 -1.080 1.00 95.44 92 CYS A O 1
ATOM 725 N N . ALA A 1 93 ? 10.326 -5.208 -3.225 1.00 96.62 93 ALA A N 1
ATOM 726 C CA . ALA A 1 93 ? 10.725 -3.839 -2.951 1.00 96.62 93 ALA A CA 1
ATOM 727 C C . ALA A 1 93 ? 10.169 -2.891 -4.016 1.00 96.62 93 ALA A C 1
ATOM 729 O O . ALA A 1 93 ? 10.179 -3.198 -5.214 1.00 96.62 93 ALA A O 1
ATOM 730 N N . GLY A 1 94 ? 9.694 -1.737 -3.566 1.00 97.25 94 GLY A N 1
ATOM 731 C CA . GLY A 1 94 ? 9.109 -0.738 -4.440 1.00 97.25 94 GLY A CA 1
ATOM 732 C C . GLY A 1 94 ? 8.585 0.474 -3.688 1.00 97.25 94 GLY A C 1
ATOM 733 O O . GLY A 1 94 ? 8.704 0.580 -2.464 1.00 97.25 94 GLY A O 1
ATOM 734 N N . THR A 1 95 ? 7.989 1.356 -4.468 1.00 98.44 95 THR A N 1
ATOM 735 C CA . THR A 1 95 ? 7.260 2.534 -4.031 1.00 98.44 95 THR A CA 1
ATOM 736 C C . THR A 1 95 ? 5.772 2.212 -4.076 1.00 98.44 95 THR A C 1
ATOM 738 O O . THR A 1 95 ? 5.260 1.703 -5.078 1.00 98.44 95 THR A O 1
ATOM 741 N N . PHE A 1 96 ? 5.083 2.486 -2.973 1.00 98.31 96 PHE A N 1
ATOM 742 C CA . PHE A 1 96 ? 3.670 2.179 -2.794 1.00 98.31 96 PHE A CA 1
ATOM 743 C C . PHE A 1 96 ? 2.901 3.466 -2.536 1.00 98.31 96 PHE A C 1
ATOM 745 O O . PHE A 1 96 ? 3.337 4.291 -1.738 1.00 98.31 96 PHE A O 1
ATOM 752 N N . GLN A 1 97 ? 1.758 3.623 -3.191 1.00 98.31 97 GLN A N 1
ATOM 753 C CA . GLN A 1 97 ? 0.743 4.612 -2.870 1.00 98.31 97 GLN A CA 1
ATOM 754 C C . GLN A 1 97 ? -0.294 3.965 -1.953 1.00 98.31 97 GLN A C 1
ATOM 756 O O . GLN A 1 97 ? -0.835 2.904 -2.261 1.00 98.31 97 GLN A O 1
ATOM 761 N N . ILE A 1 98 ? -0.536 4.597 -0.814 1.00 98.06 98 ILE A N 1
ATOM 762 C CA . ILE A 1 98 ? -1.441 4.135 0.228 1.00 98.06 98 ILE A CA 1
ATOM 763 C C . ILE A 1 98 ? -2.583 5.141 0.300 1.00 98.06 98 ILE A C 1
ATOM 765 O O . ILE A 1 98 ? -2.331 6.349 0.332 1.00 98.06 98 ILE A O 1
ATOM 769 N N . THR A 1 99 ? -3.814 4.638 0.339 1.00 97.12 99 THR A N 1
ATOM 770 C CA . THR A 1 99 ? -5.004 5.440 0.630 1.00 97.12 99 THR A CA 1
ATOM 771 C C . THR A 1 99 ? -5.490 5.088 2.030 1.00 97.12 99 THR A C 1
ATOM 773 O O . THR A 1 99 ? -5.748 3.920 2.323 1.00 97.12 99 THR A O 1
ATOM 776 N N . GLU A 1 100 ? -5.593 6.099 2.886 1.00 96.56 100 GLU A N 1
ATOM 777 C CA . GLU A 1 100 ? -6.155 6.011 4.232 1.00 96.56 100 GLU A CA 1
ATOM 778 C C . GLU A 1 100 ? -7.422 6.858 4.306 1.00 96.56 100 GLU A C 1
ATOM 780 O O . GLU A 1 100 ? -7.397 8.007 3.879 1.00 96.56 100 GLU A O 1
ATOM 785 N N . CYS A 1 101 ? -8.506 6.327 4.865 1.00 95.44 101 CYS A N 1
ATOM 786 C CA . CYS A 1 101 ? -9.753 7.064 5.082 1.00 95.44 101 CYS A CA 1
ATOM 787 C C . CYS A 1 101 ? -10.143 7.014 6.565 1.00 95.44 101 CYS A C 1
ATOM 789 O O . CYS A 1 101 ? -9.796 6.032 7.227 1.00 95.44 101 CYS A O 1
ATOM 791 N N . PRO A 1 102 ? -10.835 8.035 7.100 1.00 94.50 102 PRO A N 1
ATOM 792 C CA . PRO A 1 102 ? -11.379 7.985 8.455 1.00 94.50 102 PRO A CA 1
ATOM 793 C C . PRO A 1 102 ? -12.264 6.744 8.658 1.00 94.50 102 PRO A C 1
ATOM 795 O O . PRO A 1 102 ? -12.953 6.321 7.728 1.00 94.50 102 PRO A O 1
ATOM 798 N N . LEU A 1 103 ? -12.201 6.155 9.856 1.00 88.50 103 LEU A N 1
ATOM 799 C CA . LEU A 1 103 ? -13.037 5.022 10.277 1.00 88.50 103 LEU A CA 1
ATOM 800 C C . LEU A 1 103 ? -14.526 5.358 10.386 1.00 88.50 103 LEU A C 1
ATOM 802 O O . LEU A 1 103 ? -14.853 6.505 10.765 1.00 88.50 103 LEU A O 1
#

Foldseek 3Di:
DPDPVVVVVVVVVVVVVVVVVPDPPPPQQKDKDKDKDWDQQVQQPDKPKDWDPDPQKFWPDKDFPFWDFPDDDDEPRQWYGDGTIITGHNGTTGMMMIIIGGD

Organism: Lottia gigantea (NCBI:txid225164)

Radius of gyration: 22.98 Å; chains: 1; bounding box: 36×68×44 Å

pLDDT: mean 84.97, std 16.04, range [46.66, 98.44]

Sequence (103 aa):
MVSSKILFCVVLVTLLVVCCLGQEVNDDGCIKYTKDARAGYSRRDKKVRIPARNEGYEITDILMTARTSFYQCVQGKNFGRTKTDWFVAKGCAGTFQITECPL

Secondary structure (DSSP, 8-state):
---HHHHHHHHHHHHHHHHHT-----TT--EEEEEEEE--TT-TT--EEEE-SSTTEEEEEEEEEEE-SSS---BTTTEEE-SSEEEE-TT-EEEEEEEEEE-